Protein AF-A0A077Y154-F1 (afdb_monomer_lite)

Radius of gyration: 14.37 Å; chains: 1; bounding box: 34×23×36 Å

Foldseek 3Di:
DDDFLQRVLVVCVVVVAQADEDAQDDPDDNNVRNVVNCVVSVHAYEHEFEADDDDPVRRVVSRVVRVVVRVVVPGPYYHYPSDD

Secondary structure (DSSP, 8-state):
-PPPHHHHHHHHHHTT-SEEEEEPPPTTHHHHHHHHHHHHHT-EEEEEEE---SSHHHHHHHHHHHHHHHHTT--S-EEEE---

Sequence (84 aa):
MSESWDSYCARVSQAEYDGLETWLPALGEERTAMFTALKTHKLSLDLLSGVGGSNFEQYLASFIKNVEDAAQQQPDYINCHTGK

Structure (mmCIF, N/CA/C/O backbone):
data_AF-A0A077Y154-F1
#
_entry.id   AF-A0A077Y154-F1
#
loop_
_atom_site.group_PDB
_atom_site.id
_atom_site.type_symbol
_atom_site.label_atom_id
_atom_site.label_alt_id
_atom_site.label_comp_id
_atom_site.label_asym_id
_atom_site.label_entity_id
_atom_site.label_seq_id
_atom_site.pdbx_PDB_ins_code
_atom_site.Cartn_x
_atom_site.Cartn_y
_atom_site.Cartn_z
_atom_site.occupancy
_atom_site.B_iso_or_equiv
_atom_site.auth_seq_id
_atom_site.auth_comp_id
_atom_site.auth_asym_id
_atom_site.auth_atom_id
_atom_site.pdbx_PDB_model_num
ATOM 1 N N . MET A 1 1 ? -18.326 13.496 -5.315 1.00 49.97 1 MET A N 1
ATOM 2 C CA . MET A 1 1 ? -17.257 13.626 -4.306 1.00 49.97 1 MET A CA 1
ATOM 3 C C . MET A 1 1 ? -16.765 12.225 -4.024 1.00 49.97 1 MET A C 1
ATOM 5 O O . MET A 1 1 ? -17.610 11.358 -3.836 1.00 49.97 1 MET A O 1
ATOM 9 N N . SER A 1 2 ? -15.460 11.980 -4.114 1.00 80.19 2 SER A N 1
ATOM 10 C CA . SER A 1 2 ? -14.879 10.714 -3.661 1.00 80.19 2 SER A CA 1
ATOM 11 C C . SER A 1 2 ? -15.111 10.563 -2.154 1.00 80.19 2 SER A C 1
ATOM 13 O O . SER A 1 2 ? -15.136 11.557 -1.427 1.00 80.19 2 SER A O 1
ATOM 15 N N . GLU A 1 3 ? -15.352 9.334 -1.702 1.00 92.62 3 GLU A N 1
ATOM 16 C CA . GLU A 1 3 ? -15.421 8.991 -0.277 1.00 92.62 3 GLU A CA 1
ATOM 17 C C . GLU A 1 3 ? -14.082 9.323 0.414 1.00 92.62 3 GLU A C 1
ATOM 19 O O . GLU A 1 3 ? -13.026 9.252 -0.216 1.00 92.62 3 GLU A O 1
ATOM 24 N N . SER A 1 4 ? -14.108 9.721 1.693 1.00 96.69 4 SER A N 1
ATOM 25 C CA . SER A 1 4 ? -12.885 9.959 2.472 1.00 96.69 4 SER A CA 1
ATOM 26 C C . SER A 1 4 ? -12.294 8.648 3.000 1.00 96.69 4 SER A C 1
ATOM 28 O O . SER A 1 4 ? -13.023 7.688 3.245 1.00 96.69 4 SER A O 1
ATOM 30 N N . TRP A 1 5 ? -10.984 8.625 3.264 1.00 97.81 5 TRP A N 1
ATOM 31 C CA . TRP A 1 5 ? -10.314 7.461 3.861 1.00 97.81 5 TRP A CA 1
ATOM 32 C C . TRP A 1 5 ? -10.918 7.031 5.200 1.00 97.81 5 TRP A C 1
ATOM 34 O O . TRP A 1 5 ? -11.042 5.837 5.451 1.00 97.81 5 TRP A O 1
ATOM 44 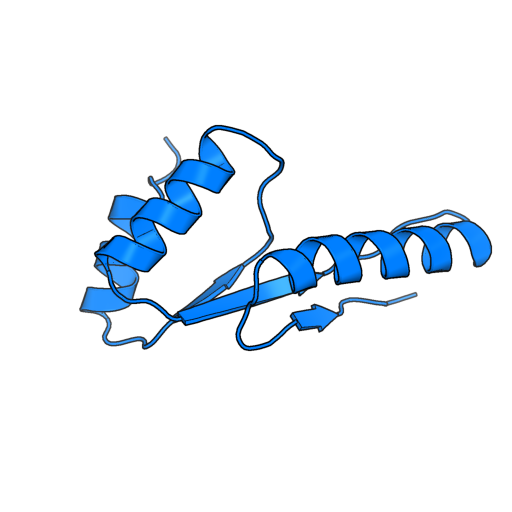N N . ASP A 1 6 ? -11.331 7.987 6.033 1.00 98.19 6 ASP A N 1
ATOM 45 C CA . ASP A 1 6 ? -11.968 7.690 7.318 1.00 98.19 6 ASP A CA 1
ATOM 46 C C . ASP A 1 6 ? -13.335 7.009 7.142 1.00 98.19 6 ASP A C 1
ATOM 48 O O . ASP A 1 6 ? -13.570 5.955 7.728 1.00 98.19 6 ASP A O 1
ATOM 52 N N . SER A 1 7 ? -14.195 7.543 6.264 1.00 98.06 7 SER A N 1
ATOM 53 C CA . SER A 1 7 ? -15.499 6.935 5.947 1.00 98.06 7 SER A CA 1
ATOM 54 C C . SER A 1 7 ? -15.337 5.539 5.347 1.00 98.06 7 SER A C 1
ATOM 56 O O . SER A 1 7 ? -16.051 4.608 5.723 1.00 98.06 7 SER A O 1
ATOM 58 N N . TYR A 1 8 ? -14.368 5.381 4.443 1.00 97.75 8 TYR A N 1
ATOM 59 C CA . TYR A 1 8 ? -14.074 4.099 3.819 1.00 97.75 8 TYR A CA 1
ATOM 60 C C . TYR A 1 8 ? -13.595 3.066 4.850 1.00 97.75 8 TYR A C 1
ATOM 62 O O . TYR A 1 8 ? -14.174 1.985 4.945 1.00 97.75 8 TYR A O 1
ATOM 70 N N . CYS A 1 9 ? -12.605 3.406 5.684 1.00 98.38 9 CYS A N 1
ATOM 71 C CA . CYS A 1 9 ? -12.089 2.506 6.721 1.00 98.38 9 CYS A CA 1
ATOM 72 C C . CYS A 1 9 ? -13.153 2.158 7.772 1.00 98.38 9 CYS A C 1
ATOM 74 O O . CYS A 1 9 ? -13.235 1.006 8.195 1.00 98.38 9 CYS A O 1
ATOM 76 N N . ALA A 1 10 ? -14.019 3.108 8.139 1.00 98.31 10 ALA A N 1
ATOM 77 C CA . ALA A 1 10 ? -15.143 2.840 9.031 1.00 98.31 10 ALA A CA 1
ATOM 78 C C . ALA A 1 10 ? -16.074 1.762 8.455 1.00 98.31 10 ALA A C 1
ATOM 80 O O . ALA A 1 10 ? -16.491 0.858 9.175 1.00 98.31 10 ALA A O 1
ATOM 81 N N . ARG A 1 11 ? -16.367 1.815 7.149 1.00 97.94 11 ARG A N 1
ATOM 82 C CA . ARG A 1 11 ? -17.181 0.794 6.472 1.00 97.94 11 ARG A CA 1
ATOM 83 C C . ARG A 1 11 ? -16.480 -0.555 6.366 1.00 97.94 11 ARG A C 1
ATOM 85 O O . ARG A 1 11 ? -17.137 -1.572 6.555 1.00 97.94 11 ARG A O 1
ATOM 92 N N . VAL A 1 12 ? -15.179 -0.569 6.075 1.00 98.00 12 VAL A N 1
ATOM 93 C CA . VAL A 1 12 ? -14.373 -1.803 6.042 1.00 98.00 12 VAL A CA 1
ATOM 94 C C . VAL A 1 12 ? -14.417 -2.494 7.408 1.00 98.00 12 VAL A C 1
ATOM 96 O O . VAL A 1 12 ? -14.737 -3.677 7.481 1.00 98.00 12 VAL A O 1
ATOM 99 N N . SER A 1 13 ? -14.212 -1.737 8.491 1.00 97.31 13 SER A N 1
ATOM 100 C CA . SER A 1 13 ? -14.294 -2.251 9.863 1.00 97.31 13 SER A CA 1
ATOM 101 C C . SER A 1 13 ? -15.709 -2.714 10.241 1.00 97.31 13 SER A C 1
ATOM 103 O O . SER A 1 13 ? -15.869 -3.783 10.823 1.00 97.31 13 SER A O 1
ATOM 105 N N . GLN A 1 14 ? -16.757 -1.968 9.863 1.00 97.94 14 GLN A N 1
ATOM 106 C CA . GLN A 1 14 ? -18.159 -2.368 10.081 1.00 97.94 14 GLN A CA 1
ATOM 107 C C . GLN A 1 14 ? -18.547 -3.650 9.339 1.00 97.94 14 GLN A C 1
ATOM 109 O O . GLN A 1 14 ? -19.451 -4.356 9.778 1.00 97.94 14 GLN A O 1
ATOM 114 N N . ALA A 1 15 ? -17.891 -3.930 8.214 1.00 98.19 15 ALA A N 1
ATOM 115 C CA . ALA A 1 15 ? -18.050 -5.167 7.463 1.00 98.19 15 ALA A CA 1
ATOM 116 C C . ALA A 1 15 ? -17.167 -6.314 7.996 1.00 98.19 15 ALA A C 1
ATOM 118 O O . ALA A 1 15 ? -17.122 -7.369 7.372 1.00 98.19 15 ALA A O 1
ATOM 119 N N . GLU A 1 16 ? -16.501 -6.114 9.139 1.00 97.31 16 GLU A N 1
ATOM 120 C CA . GLU A 1 16 ? -15.712 -7.119 9.864 1.00 97.31 16 GLU A CA 1
ATOM 121 C C . GLU A 1 16 ? -14.480 -7.637 9.099 1.00 97.31 16 GLU A C 1
ATOM 123 O O . GLU A 1 16 ? -14.000 -8.738 9.357 1.00 97.31 16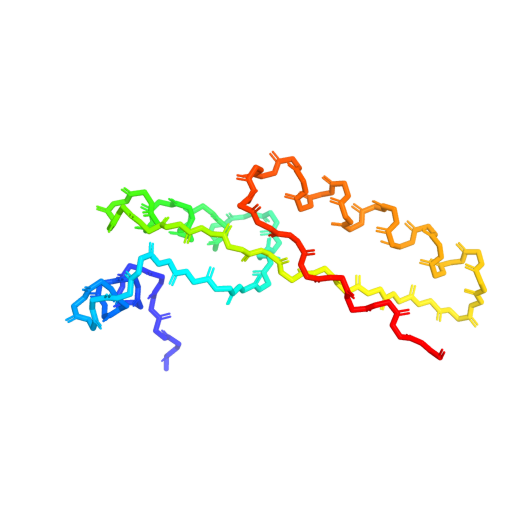 GLU A O 1
ATOM 128 N N . TYR A 1 17 ? -13.935 -6.838 8.177 1.00 98.25 17 TYR A N 1
ATOM 129 C CA . TYR A 1 17 ? -12.631 -7.116 7.575 1.00 98.25 17 TYR A CA 1
ATOM 130 C C . TYR A 1 17 ? -11.492 -6.690 8.509 1.00 98.25 17 TYR A C 1
ATOM 132 O O . TYR A 1 17 ? -11.543 -5.617 9.111 1.00 98.25 17 TYR A O 1
ATOM 140 N N . ASP A 1 18 ? -10.424 -7.487 8.554 1.00 97.88 18 ASP A N 1
ATOM 141 C CA . ASP A 1 18 ? -9.224 -7.196 9.351 1.00 97.88 18 ASP A CA 1
ATOM 142 C C . ASP A 1 18 ? -8.330 -6.104 8.733 1.00 97.88 18 ASP A C 1
ATOM 144 O O . ASP A 1 18 ? -7.506 -5.499 9.418 1.00 97.88 18 ASP A O 1
ATOM 148 N N . GLY A 1 19 ? -8.478 -5.831 7.435 1.00 97.62 19 GLY A N 1
ATOM 149 C CA . GLY A 1 19 ? -7.606 -4.924 6.694 1.00 97.62 19 GLY A CA 1
ATOM 150 C C . GLY A 1 19 ? -8.067 -4.668 5.264 1.00 97.62 19 GLY A C 1
ATOM 151 O O . GLY A 1 19 ? -9.179 -5.033 4.877 1.00 97.62 19 GLY A O 1
ATOM 152 N N . LEU A 1 20 ? -7.207 -4.019 4.479 1.00 97.56 20 LEU A N 1
ATOM 153 C CA . LEU A 1 20 ? -7.459 -3.729 3.067 1.00 97.56 20 LEU A CA 1
ATOM 154 C C . LEU A 1 20 ? -6.182 -3.769 2.221 1.00 97.56 20 LEU A C 1
ATOM 156 O O . LEU A 1 20 ? -5.092 -3.478 2.710 1.00 97.56 20 LEU A O 1
ATOM 160 N N . GLU A 1 21 ? -6.353 -4.055 0.930 1.00 97.94 21 GLU A N 1
ATOM 161 C CA . GLU A 1 21 ? -5.313 -3.953 -0.098 1.00 97.94 21 GLU A CA 1
ATOM 162 C C . GLU A 1 21 ? -5.571 -2.715 -0.972 1.00 97.94 21 GLU A C 1
ATOM 164 O O . GLU A 1 21 ? -6.691 -2.498 -1.445 1.00 97.94 21 GLU A O 1
ATOM 169 N N . THR A 1 22 ? -4.553 -1.875 -1.182 1.00 97.19 22 THR A N 1
ATOM 170 C CA . THR A 1 22 ? -4.691 -0.657 -2.000 1.00 97.19 22 THR A CA 1
ATOM 171 C C . THR A 1 22 ? -3.366 -0.187 -2.604 1.00 97.19 22 THR A C 1
ATOM 173 O O . THR A 1 22 ? -2.281 -0.622 -2.224 1.00 97.19 22 THR A O 1
ATOM 176 N N . TRP A 1 23 ? -3.441 0.752 -3.547 1.00 96.44 23 TRP A N 1
ATOM 177 C CA . TRP A 1 23 ? -2.285 1.517 -4.010 1.00 96.44 23 TRP A CA 1
ATOM 178 C C . TRP A 1 23 ? -1.845 2.522 -2.948 1.00 96.44 23 TRP A C 1
ATOM 180 O O . TRP A 1 23 ? -2.683 3.166 -2.318 1.00 96.44 23 TRP A O 1
ATOM 190 N N . LEU A 1 24 ? -0.533 2.718 -2.806 1.00 96.12 24 LEU A N 1
ATOM 191 C CA . LEU A 1 24 ? 0.024 3.771 -1.960 1.00 96.12 24 LEU A CA 1
ATOM 192 C C . LEU A 1 24 ? -0.186 5.148 -2.625 1.00 96.12 24 LEU A C 1
ATOM 194 O O . LEU A 1 24 ? 0.402 5.392 -3.684 1.00 96.12 24 LEU A O 1
ATOM 198 N N . PRO A 1 25 ? -0.945 6.085 -2.021 1.00 95.62 25 PRO A N 1
ATOM 199 C CA . PRO A 1 25 ? -1.071 7.437 -2.555 1.00 95.62 25 PRO A CA 1
ATOM 200 C C . PRO A 1 25 ? 0.287 8.137 -2.606 1.00 95.62 25 PRO A C 1
ATOM 202 O O . PRO A 1 25 ? 1.194 7.820 -1.829 1.00 95.62 25 PRO A O 1
ATOM 205 N N . ALA A 1 26 ? 0.447 9.131 -3.480 1.00 92.81 26 ALA A N 1
ATOM 206 C CA . ALA A 1 26 ? 1.649 9.964 -3.488 1.00 92.81 26 ALA A CA 1
ATOM 207 C C . ALA A 1 26 ? 1.857 10.662 -2.127 1.00 92.81 26 ALA A C 1
ATOM 209 O O . ALA A 1 26 ? 0.931 10.795 -1.325 1.00 92.81 26 ALA A O 1
ATOM 210 N N . LEU A 1 27 ? 3.087 11.098 -1.844 1.00 92.62 27 LEU A N 1
ATOM 211 C CA . LEU A 1 27 ? 3.380 11.883 -0.641 1.00 92.62 27 LEU A CA 1
ATOM 212 C C . LEU A 1 27 ? 2.467 13.119 -0.583 1.00 92.62 27 LEU A C 1
ATOM 214 O O . LEU A 1 27 ? 2.412 13.887 -1.541 1.00 92.62 27 LEU A O 1
ATOM 218 N N . GLY A 1 28 ? 1.767 13.310 0.537 1.00 95.06 28 GLY A N 1
ATOM 219 C CA . GLY A 1 28 ? 0.850 14.432 0.714 1.00 95.06 28 GLY A CA 1
ATOM 220 C C . GLY A 1 28 ? -0.269 14.159 1.716 1.00 95.06 28 GLY A C 1
ATOM 221 O O . GLY A 1 28 ? -0.204 13.231 2.532 1.00 95.06 28 GLY A O 1
ATOM 222 N N . GLU A 1 29 ? -1.308 14.989 1.637 1.00 96.50 29 GLU A N 1
ATOM 223 C CA . GLU A 1 29 ? -2.468 14.944 2.532 1.00 96.50 29 GLU A CA 1
ATOM 224 C C . GLU A 1 29 ? -3.232 13.625 2.415 1.00 96.50 29 GLU A C 1
ATOM 226 O O . GLU A 1 29 ? -3.602 13.043 3.430 1.00 96.50 29 GLU A O 1
ATOM 231 N N . GLU A 1 30 ? -3.395 13.098 1.200 1.00 96.38 30 GLU A N 1
ATOM 232 C CA . GLU A 1 30 ? -4.114 11.842 0.975 1.00 96.38 30 GLU A CA 1
ATOM 233 C C . GLU A 1 30 ? -3.420 10.650 1.645 1.00 96.38 30 GLU A C 1
ATOM 235 O O . GLU A 1 30 ? -4.068 9.874 2.345 1.00 96.38 30 GLU A O 1
ATOM 240 N N . ARG A 1 31 ? -2.092 10.535 1.507 1.00 96.81 31 ARG A N 1
ATOM 241 C CA . ARG A 1 31 ? -1.311 9.483 2.177 1.00 96.81 31 ARG A CA 1
ATOM 242 C C . ARG A 1 31 ? -1.418 9.601 3.698 1.00 96.81 31 ARG A C 1
ATOM 244 O O . ARG A 1 31 ? -1.587 8.597 4.385 1.00 96.81 31 ARG A O 1
ATOM 251 N N . THR A 1 32 ? -1.353 10.824 4.223 1.00 97.81 32 THR A N 1
ATOM 252 C CA . THR A 1 32 ? -1.531 11.079 5.662 1.00 97.81 32 THR A CA 1
ATOM 253 C C . THR A 1 32 ? -2.929 10.669 6.129 1.00 97.81 32 THR A C 1
ATOM 255 O O . THR A 1 32 ? -3.065 10.019 7.168 1.00 97.81 32 THR A O 1
ATOM 258 N N . ALA A 1 33 ? -3.962 11.001 5.353 1.00 98.06 33 ALA A N 1
ATOM 259 C CA . ALA A 1 33 ? -5.345 10.648 5.649 1.00 98.06 33 ALA A CA 1
ATOM 260 C C . ALA A 1 33 ? -5.561 9.127 5.636 1.00 98.06 33 ALA A C 1
ATOM 262 O O . ALA A 1 33 ? -6.189 8.607 6.556 1.00 98.06 33 ALA A O 1
ATOM 263 N N . MET A 1 34 ? -4.979 8.416 4.663 1.00 98.06 34 MET A N 1
ATOM 264 C CA . MET A 1 34 ? -5.012 6.952 4.580 1.00 98.06 34 MET A CA 1
ATOM 265 C C . MET A 1 34 ? -4.451 6.304 5.850 1.00 98.06 34 MET A C 1
ATOM 267 O O . MET A 1 34 ?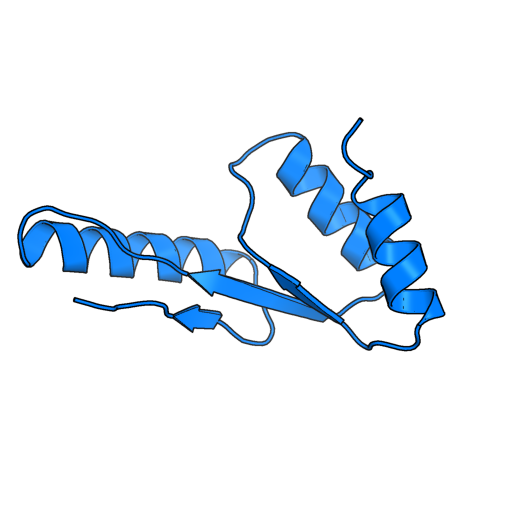 -5.153 5.552 6.522 1.00 98.06 34 MET A O 1
ATOM 271 N N . PHE A 1 35 ? -3.210 6.632 6.229 1.00 98.19 35 PHE A N 1
ATOM 272 C CA . PHE A 1 35 ? -2.578 6.029 7.408 1.00 98.19 35 PHE A CA 1
ATOM 273 C C . PHE A 1 35 ? -3.263 6.417 8.720 1.00 98.19 35 PHE A C 1
ATOM 275 O O . P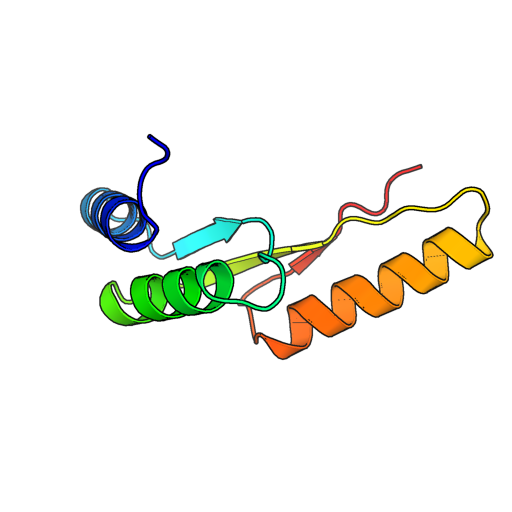HE A 1 35 ? -3.348 5.604 9.642 1.00 98.19 35 PHE A O 1
ATOM 282 N N . THR A 1 36 ? -3.787 7.643 8.810 1.00 98.50 36 THR A N 1
ATOM 283 C CA . THR A 1 36 ? -4.556 8.083 9.982 1.00 98.50 36 THR A CA 1
ATOM 284 C C . THR A 1 36 ? -5.838 7.263 10.133 1.00 98.50 36 THR A C 1
ATOM 286 O O . THR A 1 36 ? -6.143 6.809 11.238 1.00 98.50 36 THR A O 1
ATOM 289 N N . ALA A 1 37 ? -6.560 7.025 9.036 1.00 98.44 37 ALA A N 1
ATOM 290 C CA . ALA A 1 37 ? -7.782 6.229 9.038 1.00 98.44 37 ALA A CA 1
ATOM 291 C C . ALA A 1 37 ? -7.505 4.759 9.388 1.00 98.44 37 ALA A C 1
ATOM 293 O O . ALA A 1 37 ? -8.109 4.238 10.324 1.00 98.44 37 ALA A O 1
ATOM 294 N N . LEU A 1 38 ? -6.532 4.120 8.729 1.00 98.38 38 LEU A N 1
ATOM 295 C CA . LEU A 1 38 ? -6.128 2.737 9.020 1.00 98.38 38 LEU A CA 1
ATOM 296 C C . LEU A 1 38 ? -5.804 2.542 10.508 1.00 98.38 38 LEU A C 1
ATOM 298 O O . LEU A 1 38 ? -6.321 1.629 11.149 1.00 98.38 38 LEU A O 1
ATOM 302 N N . LYS A 1 39 ? -5.023 3.460 11.094 1.00 98.25 39 LYS A N 1
ATOM 303 C CA . LYS A 1 39 ? -4.685 3.427 12.523 1.00 98.25 39 LYS A CA 1
ATOM 304 C C . LYS A 1 39 ? -5.905 3.624 13.426 1.00 98.25 39 LYS A C 1
ATOM 306 O O . LYS A 1 39 ? -6.006 2.966 14.459 1.00 98.25 39 LYS A O 1
ATOM 311 N N . THR A 1 40 ? -6.807 4.534 13.063 1.00 98.44 40 THR A N 1
ATOM 312 C CA . THR A 1 40 ? -8.023 4.838 13.838 1.00 98.44 40 THR A CA 1
ATOM 313 C C . THR A 1 40 ? -8.952 3.629 13.905 1.00 98.44 40 THR A C 1
ATOM 315 O O . THR A 1 40 ? -9.445 3.291 14.980 1.00 98.44 40 THR A O 1
ATOM 318 N N . HIS A 1 41 ? -9.120 2.941 12.776 1.00 98.31 41 HIS A N 1
ATOM 319 C CA . HIS A 1 41 ? -10.010 1.786 12.636 1.00 98.31 41 HIS A CA 1
ATOM 320 C C . HIS A 1 41 ? -9.309 0.441 12.877 1.00 98.31 41 HIS A C 1
ATOM 322 O O . HIS A 1 41 ? -9.951 -0.599 12.790 1.00 98.31 41 HIS A O 1
ATOM 328 N N . LYS A 1 42 ? -8.017 0.461 13.247 1.00 98.12 42 LYS A N 1
ATOM 329 C CA . LYS A 1 42 ? -7.178 -0.717 13.546 1.00 98.12 42 LYS A CA 1
ATOM 330 C C . LYS A 1 42 ? -7.146 -1.745 12.410 1.00 98.12 42 LYS A C 1
ATOM 332 O O . LYS A 1 42 ? -7.215 -2.942 12.663 1.00 98.12 42 LYS A O 1
ATOM 337 N N . LEU A 1 43 ? -7.048 -1.256 11.180 1.00 98.44 43 LEU A N 1
ATOM 338 C CA . LEU A 1 43 ? -7.017 -2.084 9.982 1.00 98.44 43 LEU A CA 1
ATOM 339 C C . LEU A 1 43 ? -5.576 -2.383 9.561 1.00 98.44 43 LEU A C 1
ATOM 341 O O . LEU A 1 43 ? -4.736 -1.479 9.527 1.00 98.44 43 LEU A O 1
ATOM 345 N N . SER A 1 44 ? -5.328 -3.640 9.205 1.00 98.25 44 SER A N 1
ATOM 346 C CA . SER A 1 44 ? -4.133 -4.093 8.492 1.00 98.25 44 SER A CA 1
ATOM 347 C C . SER A 1 44 ? -4.065 -3.512 7.077 1.00 98.25 44 SER A C 1
ATOM 349 O O . SER A 1 44 ? -5.083 -3.104 6.503 1.00 98.25 44 SER A O 1
ATOM 351 N N . LEU A 1 45 ? -2.858 -3.466 6.510 1.00 98.44 45 LEU A N 1
ATOM 352 C CA . LEU A 1 45 ? -2.608 -2.870 5.199 1.00 98.44 45 LEU A CA 1
ATOM 353 C C . LEU A 1 45 ? -1.727 -3.772 4.341 1.00 98.44 45 LEU A C 1
ATOM 355 O O . LEU A 1 45 ? -0.566 -3.997 4.673 1.00 98.44 45 LEU A O 1
ATOM 359 N N . ASP A 1 46 ? -2.250 -4.126 3.172 1.00 98.25 46 ASP A N 1
ATOM 360 C CA . ASP A 1 46 ? -1.483 -4.662 2.054 1.00 98.25 46 ASP A CA 1
ATOM 361 C C . ASP A 1 46 ? -1.329 -3.596 0.965 1.00 98.25 46 ASP A C 1
ATOM 363 O O . ASP A 1 46 ? -2.236 -2.792 0.711 1.00 98.25 46 ASP A O 1
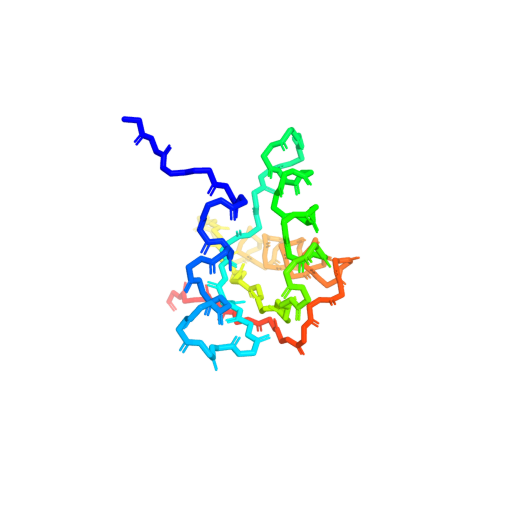ATOM 367 N N . LEU A 1 47 ? -0.169 -3.571 0.305 1.00 98.31 47 LEU A N 1
ATOM 368 C CA . LEU A 1 47 ? 0.124 -2.577 -0.729 1.00 98.31 47 LEU A CA 1
ATOM 369 C C . LEU A 1 47 ? 0.316 -3.198 -2.110 1.00 98.31 47 LEU A C 1
ATOM 371 O O . LEU A 1 47 ? 1.102 -4.123 -2.306 1.00 98.31 47 LEU A O 1
ATOM 375 N N . LEU A 1 48 ? -0.346 -2.597 -3.095 1.00 97.31 48 LEU A N 1
ATOM 376 C CA . LEU A 1 48 ? -0.114 -2.853 -4.511 1.00 97.31 48 LEU A CA 1
ATOM 377 C C . LEU A 1 48 ? 1.155 -2.122 -4.968 1.00 97.31 48 LEU A C 1
ATOM 379 O O . LEU A 1 48 ? 1.313 -0.920 -4.733 1.00 97.31 48 LEU A O 1
ATOM 383 N N . SER A 1 49 ? 2.034 -2.830 -5.678 1.00 95.94 49 SER A N 1
ATOM 384 C CA . SER A 1 49 ? 3.224 -2.259 -6.313 1.00 95.94 49 SER A CA 1
ATOM 385 C C . SER A 1 49 ? 3.223 -2.559 -7.807 1.00 95.94 49 SER A C 1
ATOM 387 O O . SER A 1 49 ? 3.340 -3.703 -8.242 1.00 95.94 49 SER A O 1
ATOM 389 N N . GLY A 1 50 ? 3.064 -1.507 -8.605 1.00 92.12 50 GLY A N 1
ATOM 390 C CA . GLY A 1 50 ? 3.048 -1.561 -10.064 1.00 92.12 50 GLY A CA 1
ATOM 391 C C . GLY A 1 50 ? 4.391 -1.147 -10.645 1.00 92.12 50 GLY A C 1
ATOM 392 O O . GLY A 1 50 ? 5.205 -0.512 -9.976 1.00 92.12 50 GLY A O 1
ATOM 393 N N . VAL A 1 51 ? 4.616 -1.476 -11.911 1.00 90.12 51 VAL A N 1
ATOM 394 C CA . VAL A 1 51 ? 5.867 -1.182 -12.623 1.00 90.12 51 VAL A CA 1
ATOM 395 C C . VAL A 1 51 ? 5.584 -0.508 -13.959 1.00 90.12 51 VAL A C 1
ATOM 397 O O . VAL A 1 51 ? 4.490 -0.630 -14.511 1.00 90.12 51 VAL A O 1
ATOM 400 N N . GLY A 1 52 ? 6.564 0.214 -14.493 1.00 90.25 52 GLY A N 1
ATOM 401 C CA . GLY A 1 52 ? 6.429 0.897 -15.774 1.00 90.25 52 GLY A CA 1
ATOM 402 C C . GLY A 1 52 ? 7.773 1.173 -16.434 1.00 90.25 52 GLY A C 1
ATOM 403 O O . GLY A 1 52 ? 8.810 1.250 -15.786 1.00 90.25 52 GLY A O 1
ATOM 404 N N . GLY A 1 53 ? 7.764 1.329 -17.754 1.00 91.50 53 GLY A N 1
ATOM 405 C CA . GLY A 1 53 ? 8.977 1.591 -18.524 1.00 91.50 53 GLY A CA 1
ATOM 406 C C . GLY A 1 53 ? 8.884 1.095 -19.962 1.00 91.50 53 GLY A C 1
ATOM 407 O O . GLY A 1 53 ? 8.067 0.234 -20.307 1.00 91.50 53 GLY A O 1
ATOM 408 N N . SER A 1 54 ? 9.744 1.640 -20.818 1.00 93.38 54 SER A N 1
ATOM 409 C CA . SER A 1 54 ? 9.773 1.300 -22.247 1.00 93.38 54 SER A CA 1
ATOM 410 C C . SER A 1 54 ? 10.759 0.177 -22.578 1.00 93.38 54 SER A C 1
ATOM 412 O O . SER A 1 54 ? 10.587 -0.496 -23.589 1.00 93.38 54 SER A O 1
ATOM 414 N N . ASN A 1 55 ? 11.751 -0.065 -21.719 1.00 93.38 55 ASN A N 1
ATOM 415 C CA . ASN A 1 55 ? 12.743 -1.137 -21.839 1.00 93.38 55 ASN A CA 1
ATOM 416 C C . ASN A 1 55 ? 12.948 -1.846 -20.491 1.00 93.38 55 ASN A C 1
ATOM 418 O O . ASN A 1 55 ? 12.363 -1.444 -19.481 1.00 93.38 55 ASN A O 1
ATOM 422 N N . PHE A 1 56 ? 13.754 -2.910 -20.495 1.00 92.50 56 PHE A N 1
ATOM 423 C CA . PHE A 1 56 ? 14.011 -3.728 -19.312 1.00 92.50 56 PHE A CA 1
ATOM 424 C C . PHE A 1 56 ? 14.627 -2.912 -18.171 1.00 92.50 56 PHE A C 1
ATOM 426 O O . PHE A 1 56 ? 14.179 -3.017 -17.034 1.00 92.50 56 PHE A O 1
ATOM 433 N N . GLU A 1 57 ? 15.599 -2.053 -18.473 1.00 95.56 57 GLU A N 1
ATOM 434 C CA . GLU A 1 57 ? 16.321 -1.259 -17.480 1.00 95.56 57 GLU A CA 1
ATOM 435 C C . GLU A 1 57 ? 15.390 -0.284 -16.750 1.00 95.56 57 GLU A C 1
ATOM 437 O O . GLU A 1 57 ? 15.434 -0.182 -15.525 1.00 95.56 57 GLU A O 1
ATOM 442 N N . GLN A 1 58 ? 14.503 0.395 -17.484 1.00 95.25 58 GLN A N 1
ATOM 443 C CA . GLN A 1 58 ? 13.488 1.274 -16.899 1.00 95.25 58 GLN A CA 1
ATOM 444 C C . GLN A 1 58 ? 12.471 0.484 -16.072 1.00 95.25 58 GLN A C 1
ATOM 446 O O . GLN A 1 58 ? 12.105 0.923 -14.984 1.00 95.25 58 GLN A O 1
ATOM 451 N N . TYR A 1 59 ? 12.052 -0.688 -16.560 1.00 94.44 59 TYR A N 1
ATOM 452 C CA . TYR A 1 59 ? 11.134 -1.565 -15.835 1.00 94.44 59 TYR A CA 1
ATOM 453 C C . TYR A 1 59 ? 11.725 -2.001 -14.494 1.00 94.44 59 TYR A C 1
ATOM 455 O O . TYR A 1 59 ? 11.093 -1.808 -13.456 1.00 94.44 59 TYR A O 1
ATOM 463 N N . LEU A 1 60 ? 12.958 -2.515 -14.506 1.00 94.31 60 LEU A N 1
ATOM 464 C CA . LEU A 1 60 ? 13.673 -2.965 -13.314 1.00 94.31 60 LEU A CA 1
ATOM 465 C C . LEU A 1 60 ? 13.887 -1.818 -12.320 1.00 94.31 60 LEU A C 1
ATOM 467 O O . LEU A 1 60 ? 13.617 -1.982 -11.132 1.00 94.31 60 LEU A O 1
ATOM 471 N N . ALA A 1 61 ? 14.310 -0.647 -12.803 1.00 95.81 61 ALA A N 1
ATOM 472 C CA . ALA A 1 61 ? 14.486 0.528 -11.955 1.00 95.81 61 ALA A CA 1
ATOM 473 C C . ALA A 1 61 ? 13.165 0.971 -11.302 1.00 95.81 61 ALA A C 1
ATOM 475 O O . ALA A 1 61 ? 13.143 1.286 -10.113 1.00 95.81 61 ALA A O 1
ATOM 476 N N . SER A 1 62 ? 12.055 0.957 -12.053 1.00 95.12 62 SER A N 1
ATOM 477 C CA . SER A 1 62 ? 10.732 1.291 -11.510 1.00 95.12 62 SER A CA 1
ATOM 478 C C . SER A 1 62 ? 10.259 0.275 -10.470 1.00 95.12 62 SER A C 1
ATOM 480 O O . SER A 1 62 ? 9.707 0.667 -9.445 1.00 95.12 62 SER A O 1
ATOM 482 N N . PHE A 1 63 ? 10.519 -1.015 -10.703 1.00 94.81 63 PHE A N 1
ATOM 483 C CA . PHE A 1 63 ? 10.142 -2.090 -9.796 1.00 94.81 63 PHE A CA 1
ATOM 484 C C . PHE A 1 63 ? 10.841 -1.961 -8.451 1.00 94.81 63 PHE A C 1
ATOM 486 O O . PHE A 1 63 ? 10.168 -1.929 -7.424 1.00 94.81 63 PHE A O 1
ATOM 493 N N . ILE A 1 64 ? 12.171 -1.827 -8.470 1.00 95.88 64 ILE A N 1
ATOM 494 C CA . ILE A 1 64 ? 12.976 -1.674 -7.254 1.00 95.88 64 ILE A CA 1
ATOM 495 C C . ILE A 1 64 ? 12.466 -0.476 -6.456 1.00 95.88 64 ILE A C 1
ATOM 497 O O . ILE A 1 64 ? 12.070 -0.635 -5.305 1.00 95.88 64 ILE A O 1
ATOM 501 N N . LYS A 1 65 ? 12.367 0.691 -7.102 1.00 96.06 65 LYS A N 1
ATOM 502 C CA . LYS A 1 65 ? 11.907 1.916 -6.447 1.00 96.06 65 LYS A CA 1
ATOM 503 C C . LYS A 1 65 ? 10.523 1.744 -5.813 1.00 96.06 65 LYS A C 1
ATOM 505 O O . LYS A 1 65 ? 10.324 2.127 -4.667 1.00 96.06 65 LYS A O 1
ATOM 510 N N . ASN A 1 66 ? 9.557 1.194 -6.547 1.00 95.12 66 ASN A N 1
ATOM 511 C CA . ASN A 1 66 ? 8.176 1.124 -6.070 1.00 95.12 66 ASN A CA 1
ATOM 512 C C . ASN A 1 66 ? 7.994 0.080 -4.958 1.00 95.12 66 ASN A C 1
ATOM 514 O O . ASN A 1 66 ? 7.231 0.316 -4.022 1.00 95.12 66 ASN A O 1
ATOM 518 N N . VAL A 1 67 ? 8.708 -1.050 -5.020 1.00 96.12 67 VAL A N 1
ATOM 519 C CA . VAL A 1 67 ? 8.716 -2.040 -3.931 1.00 96.12 67 VAL A CA 1
ATOM 520 C C . VAL A 1 67 ? 9.409 -1.486 -2.690 1.00 96.12 67 VAL A C 1
ATOM 522 O O . VAL A 1 67 ? 8.890 -1.671 -1.595 1.00 96.12 67 VAL A O 1
ATOM 525 N N . GLU A 1 68 ? 10.527 -0.773 -2.836 1.00 97.12 68 GLU A N 1
ATOM 526 C CA . GLU A 1 68 ? 11.196 -0.110 -1.711 1.00 97.12 68 GLU A CA 1
ATOM 527 C C . GLU A 1 68 ? 10.299 0.958 -1.070 1.00 97.12 68 GLU A C 1
ATOM 529 O O . GLU A 1 68 ? 10.153 0.979 0.154 1.00 97.12 68 GLU A O 1
ATOM 534 N N . ASP A 1 69 ? 9.639 1.793 -1.881 1.00 95.75 69 ASP A N 1
ATOM 535 C CA . ASP A 1 69 ? 8.697 2.816 -1.410 1.00 95.75 69 ASP A CA 1
ATOM 536 C C . ASP A 1 69 ? 7.534 2.187 -0.616 1.00 95.75 69 ASP A C 1
ATOM 538 O O . ASP A 1 69 ? 7.153 2.707 0.439 1.00 95.75 69 ASP A O 1
ATOM 542 N N . ALA A 1 70 ? 6.988 1.059 -1.091 1.00 96.94 70 ALA A N 1
ATOM 543 C CA . ALA A 1 70 ? 5.933 0.316 -0.403 1.00 96.94 70 ALA A CA 1
ATOM 544 C C . ALA A 1 70 ? 6.444 -0.352 0.886 1.00 96.94 70 ALA A C 1
ATOM 546 O O . ALA A 1 70 ? 5.827 -0.202 1.938 1.00 96.94 70 ALA A O 1
ATOM 547 N N . ALA A 1 71 ? 7.600 -1.020 0.841 1.00 97.62 71 ALA A N 1
ATOM 548 C CA . ALA A 1 71 ? 8.187 -1.720 1.985 1.00 97.62 71 ALA A CA 1
ATOM 549 C C . ALA A 1 71 ? 8.527 -0.781 3.150 1.00 97.62 71 ALA A C 1
ATOM 551 O O . ALA A 1 71 ? 8.363 -1.152 4.312 1.00 97.62 71 ALA A O 1
ATOM 552 N N . GLN A 1 72 ? 8.931 0.461 2.866 1.00 97.31 72 GLN A N 1
ATOM 553 C CA . GLN A 1 72 ? 9.157 1.482 3.896 1.00 97.31 72 GLN A CA 1
ATOM 554 C C . GLN A 1 72 ? 7.905 1.803 4.725 1.00 97.31 72 GLN A C 1
ATOM 556 O O . GLN A 1 72 ? 8.035 2.295 5.845 1.00 97.31 72 GLN A O 1
ATOM 561 N N . GLN A 1 73 ? 6.707 1.521 4.203 1.00 96.38 73 GLN A N 1
ATOM 562 C CA . GLN A 1 73 ? 5.447 1.735 4.919 1.00 96.38 73 GLN A CA 1
ATOM 563 C C . GLN A 1 73 ? 5.066 0.559 5.830 1.00 96.38 73 GLN A C 1
ATOM 565 O O . GLN A 1 73 ? 4.065 0.656 6.531 1.00 96.38 73 GLN A O 1
ATOM 570 N N . GLN A 1 74 ? 5.861 -0.519 5.835 1.00 97.12 74 GLN A N 1
ATOM 571 C CA . GLN A 1 74 ? 5.648 -1.731 6.634 1.00 97.12 74 GLN A CA 1
ATOM 572 C C . GLN A 1 74 ? 4.248 -2.361 6.456 1.00 97.12 74 GLN A C 1
ATOM 574 O O . GLN A 1 74 ? 3.569 -2.592 7.456 1.00 97.12 74 GLN A O 1
ATOM 579 N N . PRO A 1 75 ? 3.789 -2.621 5.213 1.00 98.00 75 PRO A N 1
ATOM 580 C CA . PRO A 1 75 ? 2.568 -3.393 4.992 1.00 98.00 75 PRO A CA 1
ATOM 581 C C . PRO A 1 75 ? 2.761 -4.861 5.404 1.00 98.00 75 PRO A C 1
ATOM 583 O O . PRO A 1 75 ? 3.896 -5.339 5.492 1.00 98.00 75 PRO A O 1
ATOM 586 N N . ASP A 1 76 ? 1.660 -5.586 5.592 1.00 97.88 76 ASP A N 1
ATOM 587 C CA . ASP A 1 76 ? 1.682 -7.019 5.906 1.00 97.88 76 ASP A CA 1
ATOM 588 C C . ASP A 1 76 ? 2.166 -7.843 4.694 1.00 97.88 76 ASP A C 1
ATOM 590 O O . ASP A 1 76 ? 2.985 -8.759 4.832 1.00 97.88 76 ASP A O 1
ATOM 594 N N . TYR A 1 77 ? 1.736 -7.465 3.485 1.00 97.06 77 TYR A N 1
ATOM 595 C CA . TYR A 1 77 ? 2.203 -8.006 2.209 1.00 97.06 77 TYR A CA 1
ATOM 596 C C . TYR A 1 77 ? 2.302 -6.928 1.107 1.00 97.06 77 TYR A C 1
ATOM 598 O O . TYR A 1 77 ? 1.672 -5.869 1.159 1.00 97.06 77 TYR A O 1
ATOM 606 N N . ILE A 1 78 ? 3.119 -7.198 0.077 1.00 98.12 78 ILE A N 1
ATOM 607 C CA . ILE A 1 78 ? 3.229 -6.364 -1.130 1.00 98.12 78 ILE A CA 1
ATOM 608 C C . ILE A 1 78 ? 2.880 -7.195 -2.363 1.00 98.12 78 ILE A C 1
ATOM 610 O O . ILE A 1 78 ? 3.639 -8.081 -2.768 1.00 98.12 78 ILE A O 1
ATOM 614 N N . ASN A 1 79 ? 1.773 -6.849 -3.011 1.00 97.25 79 ASN A N 1
ATOM 615 C CA . ASN A 1 79 ? 1.325 -7.477 -4.245 1.00 97.25 79 ASN A CA 1
ATOM 616 C C . ASN A 1 79 ? 1.996 -6.815 -5.457 1.00 97.25 79 ASN A C 1
ATOM 618 O O . ASN A 1 79 ? 1.697 -5.679 -5.83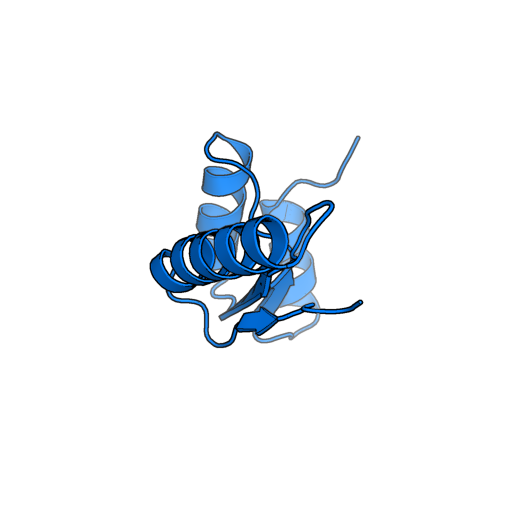5 1.00 97.25 79 ASN A O 1
ATOM 622 N N . CYS A 1 80 ? 2.958 -7.522 -6.048 1.00 95.81 80 CYS A N 1
ATOM 623 C CA . CYS A 1 80 ? 3.801 -7.003 -7.119 1.00 95.81 80 CYS A CA 1
ATOM 624 C C . CYS A 1 80 ? 3.211 -7.304 -8.503 1.00 95.81 80 CYS A C 1
ATOM 626 O O . CYS A 1 80 ? 3.260 -8.433 -8.989 1.00 95.81 80 CYS A O 1
ATOM 628 N N . HIS A 1 81 ? 2.734 -6.271 -9.191 1.00 93.25 81 HIS A N 1
ATOM 629 C CA . HIS A 1 81 ? 2.186 -6.357 -10.542 1.00 93.25 81 HIS A CA 1
ATOM 630 C C . HIS A 1 81 ? 3.295 -6.120 -11.573 1.00 93.25 81 HIS A C 1
ATOM 632 O O . HIS A 1 81 ? 3.340 -5.077 -12.217 1.00 93.25 81 HIS A O 1
ATOM 638 N N . THR A 1 82 ? 4.212 -7.076 -11.722 1.00 86.94 82 THR A N 1
ATOM 639 C CA . THR A 1 82 ? 5.438 -6.936 -12.537 1.00 86.94 82 THR A CA 1
ATOM 640 C C . THR A 1 82 ? 5.253 -7.130 -14.046 1.00 86.94 82 THR A C 1
ATOM 642 O O . THR A 1 82 ? 6.236 -7.120 -14.783 1.00 86.94 82 THR A O 1
ATOM 645 N N . GLY A 1 83 ? 4.018 -7.315 -14.520 1.00 75.75 83 GLY A N 1
ATOM 646 C CA . GLY A 1 83 ? 3.727 -7.805 -15.868 1.00 75.75 83 GLY A CA 1
ATOM 647 C C . GLY A 1 83 ? 4.406 -7.054 -17.024 1.00 75.75 83 GLY A C 1
ATOM 648 O O . GLY A 1 83 ? 4.451 -5.819 -17.054 1.00 75.75 83 GLY A O 1
ATOM 649 N N . LYS A 1 84 ? 4.866 -7.840 -18.003 1.00 59.34 84 LYS A N 1
ATOM 650 C CA . LYS A 1 84 ? 4.961 -7.566 -19.442 1.00 59.34 84 LYS A CA 1
ATOM 651 C C . LYS A 1 84 ? 5.140 -8.892 -20.178 1.00 59.34 84 LYS A C 1
ATOM 653 O O . LYS A 1 84 ? 5.821 -9.771 -19.607 1.00 59.34 84 LYS A O 1
#

pLDDT: mean 94.93, std 7.29, range [49.97, 98.5]